Protein AF-A0A1H0CSY0-F1 (afdb_monomer_lite)

Radius of gyration: 18.2 Å; chains: 1; bounding box: 40×40×56 Å

Sequence (145 aa):
MECKGKVSKAGVFIFDDFRDQIIIDRYSSVLESFIGRKQDQMRSKNSEDVITWNCFRTLIQVDPVIWISDLFRRSFGEPIRIEDRKDVQVTLGKSIAPPSGITWREGWSEIDVIVEWPGHVWYIEAKYTSVPFGVCSFDQYRSEK

Structure (mmCIF, N/CA/C/O backbone):
data_AF-A0A1H0CSY0-F1
#
_entry.id   AF-A0A1H0CSY0-F1
#
loop_
_atom_site.group_PDB
_atom_site.id
_atom_site.type_symbol
_atom_site.label_atom_id
_atom_site.label_alt_id
_atom_site.label_comp_id
_atom_site.label_asym_id
_atom_site.label_entity_id
_atom_site.label_seq_id
_atom_site.pdbx_PDB_ins_code
_atom_site.Cartn_x
_atom_site.Cartn_y
_atom_site.Cartn_z
_atom_site.occupancy
_atom_site.B_iso_or_equiv
_atom_site.auth_seq_id
_atom_site.auth_comp_id
_atom_site.auth_asym_id
_atom_site.auth_atom_id
_atom_site.pdbx_PDB_model_num
ATOM 1 N N . MET A 1 1 ? -6.442 -5.302 -24.389 1.00 51.53 1 MET A N 1
ATOM 2 C CA . MET A 1 1 ? -5.396 -4.277 -24.203 1.00 51.53 1 MET A CA 1
ATOM 3 C C . MET A 1 1 ? -4.074 -5.023 -24.205 1.00 51.53 1 MET A C 1
ATOM 5 O O . MET A 1 1 ? -3.905 -5.889 -23.360 1.00 51.53 1 MET A O 1
ATOM 9 N N . GLU A 1 2 ? -3.225 -4.823 -25.211 1.00 57.34 2 GLU A N 1
ATOM 10 C CA . GLU A 1 2 ? -1.906 -5.472 -25.255 1.00 57.34 2 GLU A CA 1
ATOM 11 C C . GLU A 1 2 ? -0.940 -4.678 -24.375 1.00 57.34 2 GLU A C 1
ATOM 13 O O . GLU A 1 2 ? -0.654 -3.517 -24.667 1.00 57.34 2 GLU A O 1
ATOM 18 N N . CYS A 1 3 ? -0.472 -5.276 -23.280 1.00 70.94 3 CYS A N 1
ATOM 19 C CA . CYS A 1 3 ? 0.512 -4.641 -22.407 1.00 70.94 3 CYS A CA 1
ATOM 20 C C . CYS A 1 3 ? 1.895 -4.697 -23.072 1.00 70.94 3 CYS A C 1
ATOM 22 O O . CYS A 1 3 ? 2.365 -5.778 -23.439 1.00 70.94 3 CYS A O 1
ATOM 24 N N . LYS A 1 4 ? 2.547 -3.541 -23.231 1.00 90.25 4 LYS A N 1
ATOM 25 C CA . LYS A 1 4 ? 3.879 -3.431 -23.848 1.00 90.25 4 LYS A CA 1
ATOM 26 C C . LYS A 1 4 ? 4.976 -3.533 -22.791 1.00 90.25 4 LYS A C 1
ATOM 28 O O . LYS A 1 4 ? 4.798 -3.105 -21.650 1.00 90.25 4 LYS A O 1
ATOM 33 N N . GLY A 1 5 ? 6.108 -4.120 -23.162 1.00 91.00 5 GLY A N 1
ATOM 34 C CA . GLY A 1 5 ? 7.234 -4.287 -22.253 1.00 91.00 5 GLY A CA 1
ATOM 35 C C . GLY A 1 5 ? 8.340 -5.170 -22.814 1.00 91.00 5 GLY A C 1
ATOM 36 O O . GLY A 1 5 ? 8.327 -5.573 -23.978 1.00 91.00 5 GLY A O 1
ATOM 37 N N . LYS A 1 6 ? 9.309 -5.487 -21.957 1.00 94.06 6 LYS A N 1
ATOM 38 C CA . LYS A 1 6 ? 10.493 -6.288 -22.287 1.00 94.06 6 LYS A CA 1
ATOM 39 C C . LYS A 1 6 ? 10.772 -7.333 -21.220 1.00 94.06 6 LYS A C 1
ATOM 41 O O . LYS A 1 6 ? 10.559 -7.102 -20.034 1.00 94.06 6 LYS A O 1
ATOM 46 N N . VAL A 1 7 ? 11.318 -8.472 -21.625 1.00 92.56 7 VAL A N 1
ATOM 47 C CA . VAL A 1 7 ? 11.794 -9.490 -20.684 1.00 92.56 7 VAL A CA 1
ATOM 48 C C . VAL A 1 7 ? 13.202 -9.116 -20.219 1.00 92.56 7 VAL A C 1
ATOM 50 O O . VAL A 1 7 ? 14.083 -8.826 -21.029 1.00 92.56 7 VAL A O 1
ATOM 53 N N . SER A 1 8 ? 13.411 -9.070 -18.905 1.00 89.38 8 SER A N 1
ATOM 54 C CA . SER A 1 8 ? 14.721 -8.813 -18.304 1.00 89.38 8 SER A CA 1
ATOM 55 C C . SER A 1 8 ? 15.669 -10.006 -18.481 1.00 89.38 8 SER A C 1
ATOM 57 O O . SER A 1 8 ? 15.245 -11.117 -18.794 1.00 89.38 8 SER A O 1
ATOM 59 N N . LYS A 1 9 ? 16.965 -9.811 -18.202 1.00 88.12 9 LYS A N 1
ATOM 60 C CA . LYS A 1 9 ? 17.964 -10.900 -18.229 1.00 88.12 9 LYS A CA 1
ATOM 61 C C . LYS A 1 9 ? 17.616 -12.066 -17.290 1.00 88.12 9 LYS A C 1
ATOM 63 O O . LYS A 1 9 ? 18.036 -13.185 -17.544 1.00 88.12 9 LYS A O 1
ATOM 68 N N . ALA A 1 10 ? 16.848 -11.800 -16.232 1.00 85.06 10 ALA A N 1
ATOM 69 C CA . ALA A 1 10 ? 16.387 -12.794 -15.264 1.00 85.06 10 ALA A CA 1
ATOM 70 C C . ALA A 1 10 ? 15.052 -13.463 -15.660 1.00 85.06 10 ALA A C 1
ATOM 72 O O . ALA A 1 10 ? 14.462 -14.170 -14.852 1.00 85.06 10 ALA A O 1
ATOM 73 N N . GLY A 1 11 ? 14.529 -13.212 -16.867 1.00 88.31 11 GLY A N 1
ATOM 74 C CA . GLY A 1 11 ? 13.270 -13.799 -17.343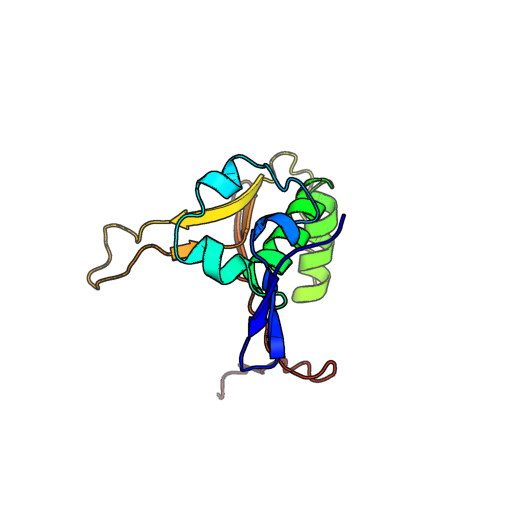 1.00 88.31 11 GLY A CA 1
ATOM 75 C C . GLY A 1 11 ? 11.998 -13.118 -16.823 1.00 88.31 11 GLY A C 1
ATOM 76 O O . GLY A 1 11 ? 10.895 -13.548 -17.149 1.00 88.31 11 GLY A O 1
ATOM 77 N N . VAL A 1 12 ? 12.115 -12.038 -16.044 1.00 87.31 12 VAL A N 1
ATOM 78 C CA . VAL A 1 12 ? 10.957 -11.284 -15.530 1.00 87.31 12 VAL A CA 1
ATOM 79 C C . VAL A 1 12 ? 10.497 -10.262 -16.565 1.00 87.31 12 VAL A C 1
ATOM 81 O O . VAL A 1 12 ? 11.320 -9.488 -17.058 1.00 87.31 12 VAL A O 1
ATOM 84 N N . PHE A 1 13 ? 9.200 -10.241 -16.878 1.00 89.25 13 PHE A N 1
ATOM 85 C CA . PHE A 1 13 ? 8.603 -9.230 -17.753 1.00 89.25 13 PHE A CA 1
ATOM 86 C C . PHE A 1 13 ? 8.557 -7.868 -17.050 1.00 89.25 13 PHE A C 1
ATOM 88 O O . PHE A 1 13 ? 8.092 -7.768 -15.915 1.00 89.25 13 PHE A O 1
ATOM 95 N N . ILE A 1 14 ? 9.045 -6.834 -17.726 1.00 92.38 14 ILE A N 1
ATOM 96 C CA . ILE A 1 14 ? 9.062 -5.448 -17.268 1.00 92.38 14 ILE A CA 1
ATOM 97 C C . ILE A 1 14 ? 8.175 -4.639 -18.209 1.00 92.38 14 ILE A C 1
ATOM 99 O O . ILE A 1 14 ? 8.468 -4.550 -19.402 1.00 92.38 14 ILE A O 1
ATOM 103 N N . PHE A 1 15 ? 7.112 -4.053 -17.675 1.00 92.75 15 PHE A N 1
ATOM 104 C CA . PHE A 1 15 ? 6.167 -3.231 -18.424 1.00 92.75 15 PHE A CA 1
ATOM 105 C C . PHE A 1 15 ? 6.812 -1.908 -18.848 1.00 92.75 15 PHE A C 1
ATOM 107 O O . PHE A 1 15 ? 7.734 -1.422 -18.191 1.00 92.75 15 PHE A O 1
ATOM 114 N N . ASP A 1 16 ? 6.353 -1.307 -19.942 1.00 92.38 16 ASP A N 1
ATOM 115 C CA . ASP A 1 16 ? 6.808 0.031 -20.336 1.00 92.38 16 ASP A CA 1
ATOM 116 C C . ASP A 1 16 ? 6.237 1.110 -19.405 1.00 92.38 16 ASP A C 1
ATOM 118 O O . ASP A 1 16 ? 6.998 1.947 -18.920 1.00 92.38 16 ASP A O 1
ATOM 122 N N . ASP A 1 17 ? 4.946 1.017 -19.073 1.00 90.50 17 ASP A N 1
ATOM 123 C CA . ASP A 1 17 ? 4.268 1.826 -18.053 1.00 90.50 17 ASP A CA 1
ATOM 124 C C . ASP A 1 17 ? 3.879 0.941 -16.858 1.00 90.50 17 ASP A C 1
ATOM 126 O O . ASP A 1 17 ? 3.245 -0.102 -17.022 1.00 90.50 17 ASP A O 1
ATOM 130 N N . PHE A 1 18 ? 4.225 1.355 -15.635 1.00 90.25 18 PHE A N 1
ATOM 131 C CA . PHE A 1 18 ? 3.863 0.618 -14.418 1.00 90.25 18 PHE A CA 1
ATOM 132 C C . PHE A 1 18 ? 2.343 0.490 -14.245 1.00 90.25 18 PHE A C 1
ATOM 134 O O . PHE A 1 18 ? 1.857 -0.484 -13.668 1.00 90.25 18 PHE A O 1
ATOM 141 N N . ARG A 1 19 ? 1.576 1.446 -14.787 1.00 91.00 19 ARG A N 1
ATOM 142 C CA . ARG A 1 19 ? 0.111 1.459 -14.716 1.00 91.00 19 ARG A CA 1
ATOM 143 C C . ARG A 1 19 ? -0.529 0.280 -15.431 1.00 91.00 19 ARG A C 1
ATOM 145 O O . ARG A 1 19 ? -1.692 0.002 -15.163 1.00 91.00 19 ARG A O 1
ATOM 152 N N . ASP A 1 20 ? 0.171 -0.386 -16.349 1.00 91.56 20 ASP A N 1
ATOM 153 C CA . ASP A 1 20 ? -0.324 -1.598 -17.022 1.00 91.56 20 ASP A CA 1
ATOM 154 C C . ASP A 1 20 ? -0.443 -2.802 -16.081 1.00 91.56 20 ASP A C 1
ATOM 156 O O . ASP A 1 20 ? -1.077 -3.794 -16.436 1.0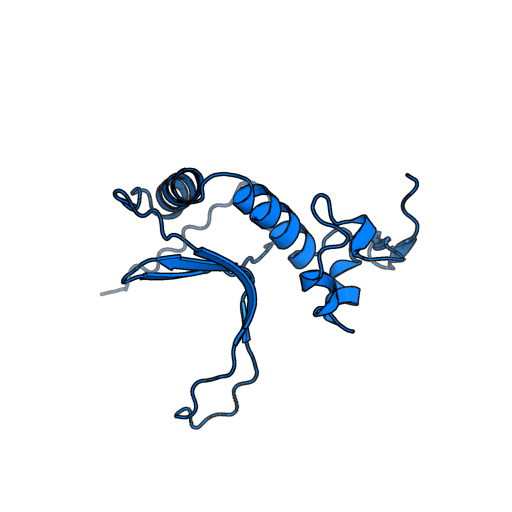0 91.56 20 ASP A O 1
ATOM 160 N N . GLN A 1 21 ? 0.114 -2.707 -14.872 1.00 91.06 21 GLN A N 1
ATOM 161 C CA . GLN A 1 21 ? -0.032 -3.725 -13.834 1.00 91.06 21 GLN A CA 1
ATOM 162 C C . GLN A 1 21 ? -1.104 -3.406 -12.791 1.00 91.06 21 GLN A C 1
ATOM 164 O O . GLN A 1 21 ? -1.420 -4.245 -11.946 1.00 91.06 21 GLN A O 1
ATOM 169 N N . ILE A 1 22 ? -1.638 -2.187 -12.812 1.00 90.94 22 ILE A N 1
ATOM 170 C CA . ILE A 1 22 ? -2.587 -1.713 -11.813 1.00 90.94 22 ILE A CA 1
ATOM 171 C C . ILE A 1 22 ? -3.998 -2.100 -12.251 1.00 90.94 22 ILE A C 1
ATOM 173 O O . ILE A 1 22 ? -4.470 -1.678 -13.306 1.00 90.94 22 ILE A O 1
ATOM 177 N N . ILE A 1 23 ? -4.663 -2.915 -11.432 1.00 89.69 23 ILE A N 1
ATOM 178 C CA . ILE A 1 23 ? -5.983 -3.484 -11.732 1.00 89.69 23 ILE A CA 1
ATOM 179 C C . ILE A 1 23 ? -7.082 -2.445 -11.490 1.00 89.69 23 ILE A C 1
ATOM 181 O O . ILE A 1 23 ? -8.000 -2.320 -12.297 1.00 89.69 23 ILE A O 1
ATOM 185 N N . ILE A 1 24 ? -6.979 -1.689 -10.393 1.00 86.44 24 ILE A N 1
ATOM 186 C CA . ILE A 1 24 ? -7.988 -0.714 -9.956 1.00 86.44 24 ILE A CA 1
ATOM 187 C C . ILE A 1 24 ? -7.334 0.653 -9.773 1.00 86.44 24 ILE 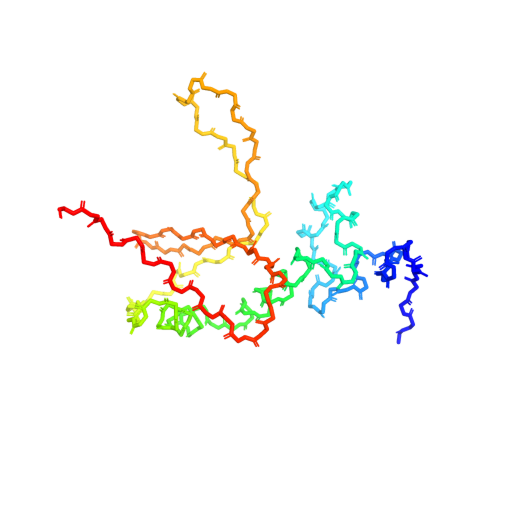A C 1
ATOM 189 O O . ILE A 1 24 ? -6.217 0.756 -9.269 1.00 86.44 24 ILE A O 1
ATOM 193 N N . ASP A 1 25 ? -8.043 1.706 -10.182 1.00 84.81 25 ASP A N 1
ATOM 194 C CA . ASP A 1 25 ? -7.617 3.100 -10.039 1.00 84.81 25 ASP A CA 1
ATOM 195 C C . ASP A 1 25 ? -6.227 3.380 -10.628 1.00 84.81 25 ASP A C 1
ATOM 197 O O . ASP A 1 25 ? -5.414 4.107 -10.058 1.00 84.81 25 ASP A O 1
ATOM 201 N N . ARG A 1 26 ? -5.949 2.827 -11.815 1.00 89.31 26 ARG A N 1
ATOM 202 C CA . ARG A 1 26 ? -4.664 2.991 -12.520 1.00 89.31 26 ARG A CA 1
ATOM 203 C C . ARG A 1 26 ? -4.281 4.440 -12.854 1.00 89.31 26 ARG A C 1
ATOM 205 O O . ARG A 1 26 ? -3.140 4.702 -13.221 1.00 89.31 26 ARG A O 1
ATOM 212 N N . TYR A 1 27 ? -5.232 5.363 -12.732 1.00 88.06 27 TYR A N 1
ATOM 213 C CA . TYR A 1 27 ? -5.053 6.808 -12.892 1.00 88.06 27 TYR A CA 1
ATOM 214 C C . TYR A 1 27 ? -5.321 7.576 -11.585 1.00 88.06 27 TYR A C 1
ATOM 216 O O . TYR A 1 27 ? -5.624 8.763 -11.618 1.00 88.06 27 TYR A O 1
ATOM 224 N N . SER A 1 28 ? -5.251 6.905 -10.430 1.00 83.06 28 SER A N 1
ATOM 225 C CA . SER A 1 28 ? -5.336 7.550 -9.117 1.00 83.06 28 SER A CA 1
ATOM 226 C C . SER A 1 28 ? -4.250 8.614 -8.985 1.00 83.06 28 SER A C 1
ATOM 228 O O . SER A 1 28 ? -3.080 8.317 -9.221 1.00 83.06 28 SER A O 1
ATOM 230 N N . SER A 1 29 ? -4.611 9.810 -8.519 1.00 82.56 29 SER A N 1
ATOM 231 C CA . SER A 1 29 ? -3.660 10.903 -8.261 1.00 82.56 29 SER A CA 1
ATOM 232 C C . SER A 1 29 ? -2.575 10.521 -7.250 1.00 82.56 29 SER A C 1
ATOM 234 O O . SER A 1 29 ? -1.454 11.005 -7.322 1.00 82.56 29 SER A O 1
ATOM 236 N N . VAL A 1 30 ? -2.855 9.577 -6.346 1.00 78.00 30 VAL A N 1
ATOM 237 C CA . VAL A 1 30 ? -1.836 9.021 -5.438 1.00 78.00 30 VAL A CA 1
ATOM 238 C C . VAL A 1 30 ? -0.683 8.370 -6.214 1.00 78.00 30 VAL A C 1
ATOM 240 O O . VAL A 1 30 ? 0.456 8.464 -5.789 1.00 78.00 30 VAL A O 1
ATOM 243 N N . LEU A 1 31 ? -0.931 7.775 -7.385 1.00 81.19 31 LEU A N 1
ATOM 244 C CA . LEU A 1 31 ? 0.137 7.199 -8.211 1.00 81.19 31 LEU A CA 1
ATOM 245 C C . LEU A 1 31 ? 1.024 8.272 -8.861 1.00 81.19 31 LEU A C 1
ATOM 247 O O . LEU A 1 31 ? 2.097 7.951 -9.364 1.00 81.19 31 LEU A O 1
ATOM 251 N N . GLU A 1 32 ? 0.594 9.536 -8.877 1.00 80.38 32 GLU A N 1
ATOM 252 C CA . GLU A 1 32 ? 1.406 10.656 -9.363 1.00 80.38 32 GLU A CA 1
ATOM 253 C C . GLU A 1 32 ? 2.494 11.045 -8.358 1.00 80.38 32 GLU A C 1
ATOM 255 O O . GLU A 1 32 ? 3.539 11.550 -8.764 1.00 80.38 32 GLU A O 1
ATOM 260 N N . SER A 1 33 ? 2.293 10.771 -7.061 1.00 76.62 33 SER A N 1
ATOM 261 C CA . SER A 1 33 ? 3.329 10.990 -6.043 1.00 76.62 33 SER A CA 1
ATOM 262 C C . SER A 1 33 ? 4.450 9.949 -6.122 1.00 76.62 33 SER A C 1
ATOM 264 O O . SER A 1 33 ? 5.557 10.189 -5.636 1.00 76.62 33 SER A O 1
ATOM 266 N N . PHE A 1 34 ? 4.201 8.811 -6.775 1.00 77.62 34 PHE A N 1
ATOM 267 C CA . PHE A 1 34 ? 5.220 7.803 -7.031 1.00 77.62 34 PHE A CA 1
ATOM 268 C C . PHE A 1 34 ? 6.103 8.296 -8.175 1.00 77.62 34 PHE A C 1
ATOM 270 O O . PHE A 1 34 ? 5.680 8.315 -9.327 1.00 77.62 34 PHE A O 1
ATOM 277 N N . ILE A 1 35 ? 7.334 8.711 -7.873 1.00 75.62 35 ILE A N 1
ATOM 278 C CA . ILE A 1 35 ? 8.273 9.276 -8.855 1.00 75.62 35 ILE A CA 1
ATOM 279 C C . ILE A 1 35 ? 9.563 8.448 -8.886 1.00 75.62 35 ILE A C 1
ATOM 281 O O . ILE A 1 35 ? 10.014 7.905 -7.875 1.00 75.62 35 ILE A O 1
ATOM 285 N N . GLY A 1 36 ? 10.175 8.356 -10.069 1.00 82.25 36 GLY A N 1
ATOM 286 C CA . GLY A 1 36 ? 11.506 7.781 -10.257 1.00 82.25 36 GLY A CA 1
ATOM 287 C C . GLY A 1 36 ? 11.563 6.304 -9.879 1.00 82.25 36 GLY A C 1
ATOM 288 O O . GLY A 1 36 ? 10.885 5.473 -10.481 1.00 82.25 36 GLY A O 1
ATOM 289 N N . ARG A 1 37 ? 12.366 5.978 -8.859 1.00 81.19 37 ARG A N 1
ATOM 290 C CA . ARG A 1 37 ? 12.673 4.593 -8.471 1.00 81.19 37 ARG A CA 1
ATOM 291 C C . ARG A 1 37 ? 11.426 3.761 -8.156 1.00 81.19 37 ARG A C 1
ATOM 293 O O . ARG A 1 37 ? 11.410 2.585 -8.510 1.00 81.19 37 ARG A O 1
ATOM 300 N N . LYS A 1 38 ? 10.395 4.356 -7.544 1.00 81.50 38 LYS A N 1
ATOM 301 C CA . LYS A 1 38 ? 9.159 3.637 -7.199 1.00 81.50 38 LYS A CA 1
ATOM 302 C C . LYS A 1 38 ? 8.400 3.201 -8.451 1.00 81.50 38 LYS A C 1
ATOM 304 O O . LYS A 1 38 ? 8.005 2.046 -8.554 1.00 81.50 38 LYS A O 1
ATOM 309 N N . GLN A 1 39 ? 8.287 4.081 -9.451 1.00 87.06 39 GLN A N 1
ATOM 310 C CA . GLN A 1 39 ? 7.686 3.712 -10.736 1.00 87.06 39 GLN A CA 1
ATOM 311 C C . GLN A 1 39 ? 8.464 2.569 -11.387 1.00 87.06 39 GLN A C 1
ATOM 313 O O . GLN A 1 39 ? 7.859 1.600 -11.829 1.00 87.06 39 GLN A O 1
ATOM 318 N N . ASP A 1 40 ? 9.798 2.631 -11.386 1.00 85.44 40 ASP A N 1
ATOM 319 C CA . ASP A 1 40 ? 10.628 1.566 -11.955 1.00 85.44 40 ASP A CA 1
ATOM 320 C C . ASP A 1 40 ? 10.466 0.225 -11.224 1.00 85.44 40 ASP A C 1
ATOM 322 O O . ASP A 1 40 ? 10.365 -0.821 -11.871 1.00 85.44 40 ASP A O 1
ATOM 326 N N . GLN A 1 41 ? 10.373 0.237 -9.892 1.00 85.44 41 GLN A N 1
ATOM 327 C CA . GLN A 1 41 ? 10.078 -0.959 -9.094 1.00 85.44 41 GLN A CA 1
ATOM 328 C C . GLN A 1 41 ? 8.703 -1.535 -9.439 1.00 85.44 41 GLN A C 1
ATOM 330 O O . GLN A 1 41 ? 8.561 -2.749 -9.601 1.00 85.44 41 GLN A O 1
ATOM 335 N N . MET A 1 42 ? 7.712 -0.667 -9.638 1.00 89.31 42 MET A N 1
ATOM 336 C CA . MET A 1 42 ? 6.349 -1.028 -10.018 1.00 89.31 42 MET A CA 1
ATOM 337 C C . MET A 1 42 ? 6.192 -1.455 -11.478 1.00 89.31 42 MET A C 1
ATOM 339 O O . MET A 1 42 ? 5.096 -1.835 -11.870 1.00 89.31 42 MET A O 1
ATOM 343 N N . ARG A 1 43 ? 7.240 -1.429 -12.311 1.00 91.50 43 ARG A N 1
ATOM 344 C CA . ARG A 1 43 ? 7.202 -1.958 -13.692 1.00 91.50 43 ARG A CA 1
ATOM 345 C C . ARG A 1 43 ? 7.526 -3.440 -13.784 1.00 91.50 43 ARG A C 1
ATOM 347 O O . ARG A 1 43 ? 7.314 -4.041 -14.831 1.00 91.50 43 ARG A O 1
ATOM 354 N N . SER A 1 44 ? 8.072 -4.041 -12.734 1.00 90.00 44 SER A N 1
ATOM 355 C CA . SER A 1 44 ? 8.349 -5.477 -12.715 1.00 90.00 44 SER A CA 1
ATOM 356 C C . SER A 1 44 ? 7.062 -6.277 -12.542 1.00 90.00 44 SER A C 1
ATOM 358 O O . SER A 1 44 ? 6.296 -5.975 -11.632 1.00 90.00 44 SER A O 1
ATOM 360 N N . LYS A 1 45 ? 6.850 -7.335 -13.339 1.00 86.44 45 LYS A N 1
ATOM 361 C CA . LYS A 1 45 ? 5.703 -8.254 -13.182 1.00 86.44 45 LYS A CA 1
ATOM 362 C C . LYS A 1 45 ? 5.580 -8.849 -11.777 1.00 86.44 45 LYS A C 1
ATOM 364 O O . LYS A 1 45 ? 4.485 -9.161 -11.327 1.00 86.44 45 LYS A O 1
ATOM 369 N N . ASN A 1 46 ? 6.710 -8.997 -11.094 1.00 85.88 46 ASN A N 1
ATOM 370 C CA . ASN A 1 46 ? 6.775 -9.542 -9.741 1.00 85.88 46 ASN A CA 1
ATOM 371 C C . ASN A 1 46 ? 6.945 -8.428 -8.698 1.00 85.88 46 ASN A C 1
ATOM 373 O O . ASN A 1 46 ? 7.545 -8.655 -7.652 1.00 85.88 46 ASN A O 1
ATOM 377 N N . SER A 1 47 ? 6.522 -7.203 -9.017 1.00 87.56 47 SER A N 1
ATOM 378 C CA . SER A 1 47 ? 6.621 -6.082 -8.092 1.00 87.56 47 SER A CA 1
ATOM 379 C C . SER A 1 47 ? 5.694 -6.301 -6.903 1.00 87.56 47 SER A C 1
ATOM 381 O O . SER A 1 47 ? 4.474 -6.357 -7.051 1.00 87.56 47 SER A O 1
ATOM 383 N N . GLU A 1 48 ? 6.295 -6.401 -5.725 1.00 86.31 48 GLU A N 1
ATOM 384 C CA . GLU A 1 48 ? 5.589 -6.430 -4.450 1.00 86.31 48 GLU A CA 1
ATOM 385 C C . GLU A 1 48 ? 4.693 -5.199 -4.281 1.00 86.31 48 GLU A C 1
ATOM 387 O O . GLU A 1 48 ? 3.504 -5.350 -4.018 1.00 86.31 48 GLU A O 1
ATOM 392 N N . ASP A 1 49 ? 5.226 -4.005 -4.548 1.00 86.06 49 ASP A N 1
ATOM 393 C CA . ASP A 1 49 ? 4.492 -2.741 -4.441 1.00 86.06 49 ASP A CA 1
ATOM 394 C C . ASP A 1 49 ? 3.178 -2.764 -5.240 1.00 86.06 49 ASP A C 1
ATOM 396 O O . ASP A 1 49 ? 2.139 -2.296 -4.779 1.00 86.06 49 ASP A O 1
ATOM 400 N N . VAL A 1 50 ? 3.205 -3.346 -6.444 1.00 89.75 50 VAL A N 1
ATOM 401 C CA . VAL A 1 50 ? 2.022 -3.483 -7.308 1.00 89.75 50 VAL A CA 1
ATOM 402 C C . VAL A 1 50 ? 1.013 -4.465 -6.725 1.00 89.75 50 VAL A C 1
ATOM 404 O O . VAL A 1 50 ? -0.190 -4.206 -6.775 1.00 89.75 50 VAL A O 1
ATOM 407 N N . ILE A 1 51 ? 1.475 -5.600 -6.195 1.00 89.00 51 ILE A N 1
ATOM 408 C CA . ILE A 1 51 ? 0.602 -6.610 -5.585 1.00 89.00 51 ILE A CA 1
ATOM 409 C C . ILE A 1 51 ? -0.085 -6.015 -4.356 1.00 89.00 51 ILE 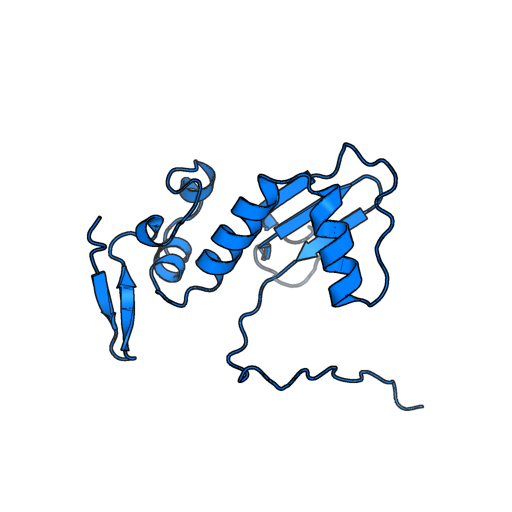A C 1
ATOM 411 O O . ILE A 1 51 ? -1.309 -6.096 -4.242 1.00 89.00 51 ILE A O 1
ATOM 415 N N . THR A 1 52 ? 0.687 -5.372 -3.483 1.00 89.06 52 THR A N 1
ATOM 416 C CA . THR A 1 52 ? 0.195 -4.693 -2.283 1.00 89.06 52 THR A CA 1
ATOM 417 C C . THR A 1 52 ? -0.808 -3.610 -2.650 1.00 89.06 52 THR A C 1
ATOM 419 O O . THR A 1 52 ? -1.923 -3.601 -2.125 1.00 89.06 52 THR A O 1
ATOM 422 N N . TRP A 1 53 ? -0.477 -2.766 -3.632 1.00 89.50 53 TRP A N 1
ATOM 423 C CA . TRP A 1 53 ? -1.388 -1.749 -4.146 1.00 89.50 53 TRP A CA 1
ATOM 424 C C . TRP A 1 53 ? -2.704 -2.357 -4.634 1.00 89.50 53 TRP A C 1
ATOM 426 O O . TRP A 1 53 ? -3.773 -1.974 -4.167 1.00 89.50 53 TRP A O 1
ATOM 436 N N . ASN A 1 54 ? -2.648 -3.335 -5.540 1.00 91.19 54 ASN A N 1
ATOM 437 C CA . ASN A 1 54 ? -3.844 -3.962 -6.100 1.00 91.19 54 ASN A CA 1
ATOM 438 C C . ASN A 1 54 ? -4.704 -4.633 -5.020 1.00 91.19 54 ASN A C 1
ATOM 440 O O . ASN A 1 54 ? -5.928 -4.497 -5.047 1.00 91.19 54 ASN A O 1
ATOM 444 N N . CYS A 1 55 ? -4.081 -5.317 -4.059 1.00 91.00 55 CYS A N 1
ATOM 445 C CA . CYS A 1 55 ? -4.773 -5.963 -2.950 1.00 91.00 55 CYS A CA 1
ATOM 446 C C . CYS A 1 55 ? -5.517 -4.933 -2.091 1.00 91.00 55 CYS A C 1
ATOM 448 O O . CYS A 1 55 ? -6.746 -4.965 -1.996 1.00 91.00 55 CYS A O 1
ATOM 450 N N . PHE A 1 56 ? -4.797 -3.968 -1.519 1.00 91.81 56 PHE A N 1
ATOM 451 C CA . PHE A 1 56 ? -5.392 -3.050 -0.555 1.00 91.81 56 PHE A CA 1
ATOM 452 C C . PHE A 1 56 ? -6.275 -1.984 -1.202 1.00 91.81 56 PHE A C 1
ATOM 454 O O . PHE A 1 56 ? -7.279 -1.607 -0.606 1.00 91.81 56 PHE A O 1
ATOM 461 N N . ARG A 1 57 ? -6.008 -1.555 -2.444 1.00 91.62 57 ARG A N 1
ATOM 462 C CA . ARG A 1 57 ? -6.966 -0.712 -3.182 1.00 91.62 57 ARG A CA 1
ATOM 463 C C . ARG A 1 57 ? -8.287 -1.421 -3.409 1.00 91.62 57 ARG A C 1
ATOM 465 O O . ARG A 1 57 ? -9.321 -0.773 -3.307 1.00 91.62 57 ARG A O 1
ATOM 472 N N . THR A 1 58 ? -8.262 -2.724 -3.686 1.00 92.12 58 THR A N 1
ATOM 473 C CA . THR A 1 58 ? -9.488 -3.521 -3.806 1.00 92.12 58 THR A CA 1
ATOM 474 C C . THR A 1 58 ? -10.201 -3.615 -2.461 1.00 92.12 58 THR A C 1
ATOM 476 O O . THR A 1 58 ? -11.405 -3.388 -2.394 1.00 92.12 58 THR A O 1
ATOM 479 N N . LEU A 1 59 ? -9.465 -3.891 -1.380 1.00 91.69 59 LEU A N 1
ATOM 480 C CA . LEU A 1 59 ? -10.038 -3.994 -0.035 1.00 91.69 59 LEU A CA 1
ATOM 481 C C . LEU A 1 59 ? -10.664 -2.681 0.446 1.00 91.69 59 LEU A C 1
ATOM 483 O O . LEU A 1 59 ? -11.709 -2.722 1.080 1.00 91.69 59 LEU A O 1
ATOM 487 N N . ILE A 1 60 ? -10.094 -1.522 0.104 1.00 91.25 60 ILE A N 1
ATOM 488 C CA . ILE A 1 60 ? -10.659 -0.205 0.453 1.00 91.25 60 ILE A CA 1
ATOM 489 C C . ILE A 1 60 ? -12.036 0.036 -0.193 1.00 91.25 60 ILE A C 1
ATOM 491 O O . ILE A 1 60 ? -12.825 0.812 0.338 1.00 91.25 60 ILE A O 1
ATOM 495 N N . GLN A 1 61 ? -12.357 -0.630 -1.308 1.00 89.88 61 GLN A N 1
ATOM 496 C CA . GLN A 1 61 ? -13.691 -0.545 -1.926 1.00 89.88 61 GLN A CA 1
ATOM 497 C C . GLN A 1 61 ? -14.763 -1.313 -1.132 1.00 89.88 61 GLN A C 1
ATOM 499 O O . GLN A 1 61 ? -15.955 -1.178 -1.406 1.00 89.88 61 GLN A O 1
ATOM 504 N N . VAL A 1 62 ? -14.351 -2.137 -0.166 1.00 90.38 62 VAL A N 1
ATOM 505 C CA . VAL A 1 62 ? -15.214 -2.870 0.764 1.00 90.38 62 VAL A CA 1
ATOM 506 C C . VAL A 1 62 ? -15.104 -2.210 2.136 1.00 90.38 62 VAL A C 1
ATOM 508 O O . VAL A 1 62 ? -14.054 -1.676 2.485 1.00 90.38 62 VAL A O 1
ATOM 511 N N . ASP A 1 63 ? -16.175 -2.264 2.930 1.00 88.25 63 ASP A N 1
ATOM 512 C CA . ASP A 1 63 ? -16.158 -1.762 4.307 1.00 88.25 63 ASP A CA 1
ATOM 513 C C . ASP A 1 63 ? -14.942 -2.328 5.081 1.00 88.25 63 ASP A C 1
ATOM 515 O O . ASP A 1 63 ? -14.845 -3.554 5.254 1.00 88.25 63 ASP A O 1
ATOM 519 N N . PRO A 1 64 ? -14.014 -1.463 5.546 1.00 89.56 64 PRO A N 1
ATOM 520 C CA . PRO A 1 64 ? -12.828 -1.880 6.282 1.00 89.56 64 PRO A CA 1
ATOM 521 C C . PRO A 1 64 ? -13.116 -2.740 7.505 1.00 89.56 64 PRO A C 1
ATOM 523 O O . PRO A 1 64 ? -12.365 -3.675 7.788 1.00 89.56 64 PRO A O 1
ATOM 526 N N . VAL A 1 65 ? -14.230 -2.491 8.196 1.00 86.44 65 VAL A N 1
ATOM 527 C CA . VAL A 1 65 ? -14.618 -3.248 9.392 1.00 86.44 65 VAL A CA 1
ATOM 528 C C . VAL A 1 65 ? -14.745 -4.742 9.077 1.00 86.44 65 VAL A C 1
ATOM 530 O O . VAL A 1 65 ? -14.359 -5.583 9.892 1.00 86.44 65 VAL A O 1
ATOM 533 N N . ILE A 1 66 ? -15.219 -5.083 7.873 1.00 86.38 66 ILE A N 1
ATOM 534 C CA . ILE A 1 66 ? -15.434 -6.468 7.445 1.00 86.38 66 ILE A CA 1
ATOM 535 C C . ILE A 1 66 ? -14.098 -7.188 7.246 1.00 86.38 66 ILE A C 1
ATOM 537 O O . ILE A 1 66 ? -13.868 -8.250 7.829 1.00 86.38 66 ILE A O 1
ATOM 541 N N . TRP A 1 67 ? -13.210 -6.641 6.411 1.00 90.06 67 TRP A N 1
ATOM 542 C CA . TRP A 1 67 ? -12.000 -7.365 6.020 1.00 90.06 67 TRP A CA 1
ATOM 543 C C . TRP A 1 67 ? -10.880 -7.272 7.054 1.00 90.06 67 TRP A C 1
ATOM 545 O O . TRP A 1 67 ? -10.092 -8.210 7.158 1.00 90.06 67 TRP A O 1
ATOM 555 N N . ILE A 1 68 ? -10.813 -6.206 7.860 1.00 88.62 68 ILE A N 1
ATOM 556 C CA . ILE A 1 68 ? -9.800 -6.104 8.918 1.00 88.62 68 ILE A CA 1
ATOM 557 C C . ILE A 1 68 ? -10.067 -7.158 9.992 1.00 88.62 68 ILE A C 1
ATOM 559 O O . ILE A 1 68 ? -9.140 -7.844 10.415 1.00 88.62 68 ILE A O 1
ATOM 563 N N . SER A 1 69 ? -11.323 -7.353 10.407 1.00 85.12 69 SER A N 1
ATOM 564 C CA . SER A 1 69 ? -11.640 -8.384 11.403 1.00 85.12 69 SER A CA 1
ATOM 565 C C . SER A 1 69 ? -11.200 -9.779 10.933 1.00 85.12 69 SER A C 1
ATOM 567 O O . SER A 1 69 ? -10.575 -10.522 11.696 1.00 85.12 69 SER A O 1
ATOM 569 N N . ASP A 1 70 ? -11.434 -10.107 9.654 1.00 87.12 70 ASP A N 1
ATOM 570 C CA . ASP A 1 70 ? -10.972 -11.369 9.065 1.00 87.12 70 ASP A CA 1
ATOM 571 C C . ASP A 1 70 ? -9.441 -11.448 8.966 1.00 87.12 70 ASP A C 1
ATOM 573 O O . ASP A 1 70 ? -8.860 -12.478 9.313 1.00 87.12 70 ASP A O 1
ATOM 577 N N . LEU A 1 71 ? -8.779 -10.361 8.553 1.00 87.31 71 LEU A N 1
ATOM 578 C CA . LEU A 1 71 ? -7.320 -10.274 8.482 1.00 87.31 71 LEU A CA 1
ATOM 579 C C . LEU A 1 71 ? -6.683 -10.575 9.844 1.00 87.31 71 LEU A C 1
ATOM 581 O O . LEU A 1 71 ? -5.795 -11.418 9.938 1.00 87.31 71 LEU A O 1
ATOM 585 N N . PHE A 1 72 ? -7.160 -9.934 10.910 1.00 85.56 72 PHE A N 1
ATOM 586 C CA . PHE A 1 72 ? -6.625 -10.136 12.256 1.00 85.56 72 PHE A CA 1
ATOM 587 C C . PHE A 1 72 ? -6.894 -11.536 12.787 1.00 85.56 72 PHE A C 1
ATOM 589 O O . PHE A 1 72 ? -5.981 -12.175 13.309 1.00 85.56 72 PHE A O 1
ATOM 596 N N . ARG A 1 73 ? -8.109 -12.050 12.578 1.00 86.50 73 ARG A N 1
ATOM 597 C CA . ARG A 1 73 ? -8.450 -13.422 12.952 1.00 86.50 73 ARG A CA 1
ATOM 598 C C . ARG A 1 73 ? -7.510 -14.435 12.300 1.00 86.50 73 ARG A C 1
ATOM 600 O O . ARG A 1 73 ? -7.058 -15.358 12.969 1.00 86.50 73 ARG A O 1
ATOM 607 N N . ARG A 1 74 ? -7.205 -14.277 11.009 1.00 87.50 74 ARG A N 1
ATOM 608 C CA . ARG A 1 74 ? -6.299 -15.187 10.286 1.00 87.50 74 ARG A CA 1
ATOM 609 C C . ARG A 1 74 ? -4.846 -15.046 10.724 1.00 87.50 74 ARG A C 1
ATOM 611 O O . ARG A 1 74 ? -4.150 -16.052 10.790 1.00 87.50 74 ARG A O 1
ATOM 618 N N . SER A 1 75 ? -4.401 -13.826 11.009 1.00 85.38 75 SER A N 1
ATOM 619 C CA . SER A 1 75 ? -3.006 -13.547 11.366 1.00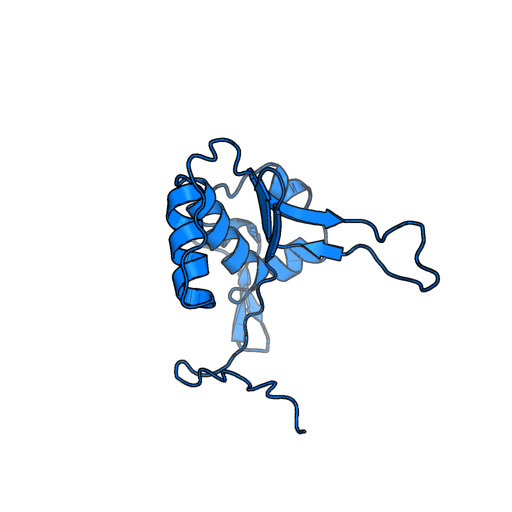 85.38 75 SER A CA 1
ATOM 620 C C . SER A 1 75 ? -2.673 -13.909 12.814 1.00 85.38 75 SER A C 1
ATOM 622 O O . SER A 1 75 ? -1.581 -14.397 13.085 1.00 85.38 75 SER A O 1
ATOM 624 N N . PHE A 1 76 ? -3.604 -13.684 13.745 1.00 85.00 76 PHE A N 1
ATOM 625 C CA . PHE A 1 76 ? -3.350 -13.781 15.188 1.00 85.00 76 PHE A CA 1
ATOM 626 C C . PHE A 1 76 ? -4.227 -14.811 15.910 1.00 85.00 76 PHE A C 1
ATOM 628 O O . PHE A 1 76 ? -4.084 -14.992 17.115 1.00 85.00 76 PHE A O 1
ATOM 635 N N . GLY A 1 77 ? -5.140 -15.483 15.204 1.00 83.38 77 GLY A N 1
ATOM 636 C CA . GLY A 1 77 ? -6.053 -16.479 15.775 1.00 83.38 77 GLY A CA 1
ATOM 637 C C . GLY A 1 77 ? -7.267 -15.893 16.500 1.00 83.38 77 GLY A C 1
ATOM 638 O O . GLY A 1 77 ? -8.250 -16.600 16.692 1.00 83.38 77 GLY A O 1
ATOM 639 N N . GLU A 1 78 ? -7.249 -14.601 16.830 1.00 75.50 78 GLU A N 1
ATOM 640 C CA . GLU A 1 78 ? -8.341 -13.903 17.506 1.00 75.50 78 GLU A CA 1
ATOM 641 C C . GLU A 1 78 ? -8.815 -12.716 16.657 1.00 75.50 78 GLU A C 1
ATOM 643 O O . GLU A 1 78 ? -7.990 -11.933 16.171 1.00 75.50 78 GLU A O 1
ATOM 648 N N . PRO A 1 79 ? -10.131 -12.545 16.443 1.00 71.88 79 PRO A N 1
ATOM 649 C CA . PRO A 1 79 ? -10.632 -11.358 15.773 1.00 71.88 79 PRO A CA 1
ATOM 650 C C . PRO A 1 79 ? -10.396 -10.135 16.663 1.00 71.88 79 PRO A C 1
ATOM 652 O O . PRO A 1 79 ? -10.783 -10.119 17.834 1.00 71.88 79 PRO A O 1
ATOM 655 N N . ILE A 1 80 ? -9.842 -9.062 16.095 1.00 74.12 80 ILE A N 1
ATOM 656 C CA . ILE A 1 80 ? -9.984 -7.757 16.739 1.00 74.12 80 ILE A CA 1
ATOM 657 C C . ILE A 1 80 ? -11.456 -7.378 16.663 1.00 74.12 80 ILE A C 1
ATOM 659 O O . ILE A 1 80 ? -12.068 -7.366 15.589 1.00 74.12 80 ILE A O 1
ATOM 663 N N . ARG A 1 81 ? -12.022 -7.056 17.825 1.00 69.00 81 ARG A N 1
ATOM 664 C CA . ARG A 1 81 ? -13.350 -6.470 17.894 1.00 69.00 81 ARG A CA 1
ATOM 665 C C . ARG A 1 81 ? -13.262 -5.005 17.493 1.00 69.00 81 ARG A C 1
ATOM 667 O O . ARG A 1 81 ? -12.982 -4.127 18.305 1.00 69.00 81 ARG A O 1
ATOM 674 N N . ILE A 1 82 ? -13.494 -4.754 16.214 1.00 67.94 82 ILE A N 1
ATOM 675 C CA . ILE A 1 82 ? -13.769 -3.417 15.696 1.00 67.94 82 ILE A CA 1
ATOM 676 C C . ILE A 1 82 ? -15.251 -3.151 15.991 1.00 67.94 82 ILE A C 1
ATOM 678 O O . ILE A 1 82 ? -16.093 -3.212 15.105 1.00 67.94 82 ILE A O 1
ATOM 682 N N . GLU A 1 83 ? -15.603 -3.002 17.270 1.00 61.44 83 GLU A N 1
ATOM 683 C CA . GLU A 1 83 ? -16.995 -2.756 17.671 1.00 61.44 83 GLU A CA 1
ATOM 684 C C . GLU A 1 83 ? -17.404 -1.361 17.161 1.00 61.44 83 GLU A C 1
ATOM 686 O O . GLU A 1 83 ? -16.790 -0.368 17.542 1.00 61.44 83 GLU A O 1
ATOM 691 N N . ASP A 1 84 ? -18.388 -1.296 16.256 1.00 56.59 84 ASP A N 1
ATOM 692 C CA . ASP A 1 84 ? -19.097 -0.087 15.785 1.00 56.59 84 ASP A CA 1
ATOM 693 C C . ASP A 1 84 ? -18.256 1.109 15.288 1.00 56.59 84 ASP A C 1
ATOM 695 O O . ASP A 1 84 ? -18.737 2.247 15.219 1.00 56.59 84 ASP A O 1
ATOM 699 N N . ARG A 1 85 ? -17.004 0.887 14.879 1.00 63.41 85 ARG A N 1
ATOM 700 C CA . ARG A 1 85 ? -16.106 1.980 14.471 1.00 63.41 85 ARG A CA 1
ATOM 701 C C . ARG A 1 85 ? -16.361 2.394 13.028 1.00 63.41 85 ARG A C 1
ATOM 703 O O . ARG A 1 85 ? -15.784 1.852 12.093 1.00 63.41 85 ARG A O 1
ATOM 710 N N . LYS A 1 86 ? -17.231 3.390 12.852 1.00 66.56 86 LYS A N 1
ATOM 711 C CA . LYS A 1 86 ? -17.504 4.037 11.553 1.00 66.56 8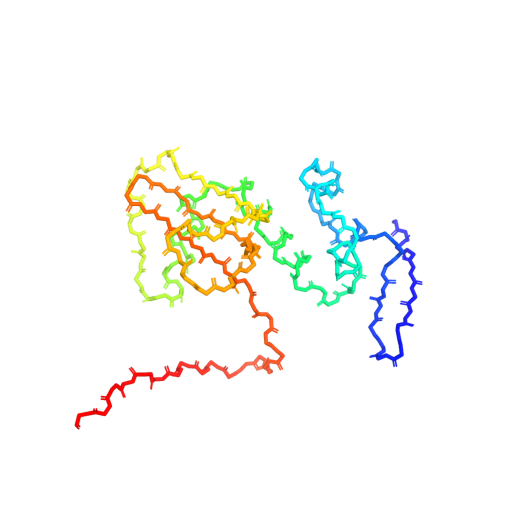6 LYS A CA 1
ATOM 712 C C . LYS A 1 86 ? -16.341 4.886 11.027 1.00 66.56 86 LYS A C 1
ATOM 714 O O . LYS A 1 86 ? -16.443 5.461 9.950 1.00 66.56 86 LYS A O 1
ATOM 719 N N . ASP A 1 87 ? -15.269 5.004 11.795 1.00 85.00 87 ASP A N 1
ATOM 720 C CA . ASP A 1 87 ? -14.138 5.891 11.560 1.00 85.00 87 ASP A CA 1
ATOM 721 C C . ASP A 1 87 ? -12.825 5.140 11.315 1.00 85.00 87 ASP A C 1
ATOM 723 O O . ASP A 1 87 ? -11.747 5.699 11.508 1.00 85.00 87 ASP A O 1
ATOM 727 N N . VAL A 1 88 ? -12.909 3.890 10.847 1.00 89.75 88 VAL A N 1
ATOM 728 C CA . VAL A 1 88 ? -11.733 3.186 10.335 1.00 89.75 88 VAL A CA 1
ATOM 729 C C . VAL A 1 88 ? -11.249 3.863 9.055 1.00 89.75 88 VAL A C 1
ATOM 731 O O . VAL A 1 88 ? -11.977 3.960 8.066 1.00 89.75 88 VAL A O 1
ATOM 734 N N . GLN A 1 89 ? -9.996 4.305 9.065 1.00 92.00 89 GLN A N 1
ATOM 735 C CA . GLN A 1 89 ? -9.320 4.905 7.923 1.00 92.00 89 GLN A CA 1
ATOM 736 C C . GLN A 1 89 ? -8.204 3.992 7.440 1.00 92.00 89 GLN A C 1
ATOM 738 O O . GLN A 1 89 ? -7.475 3.400 8.234 1.00 92.00 89 GLN A O 1
ATOM 743 N N . VAL A 1 90 ? -8.069 3.891 6.120 1.00 92.69 90 VAL A N 1
ATOM 744 C CA . VAL A 1 90 ? -7.028 3.093 5.475 1.00 92.69 90 VAL A CA 1
ATOM 745 C C . VAL A 1 90 ? -6.273 3.998 4.513 1.00 92.69 90 VAL A C 1
ATOM 747 O O . VAL A 1 90 ? -6.852 4.518 3.560 1.00 92.69 90 VAL A O 1
ATOM 750 N N . THR A 1 91 ? -4.983 4.194 4.768 1.00 92.12 91 THR A N 1
ATOM 751 C CA . THR A 1 91 ? -4.089 5.002 3.929 1.00 92.12 91 THR A CA 1
ATOM 752 C C . THR A 1 91 ? -3.051 4.098 3.280 1.00 92.12 91 THR A C 1
ATOM 754 O O . THR A 1 91 ? -2.470 3.261 3.962 1.00 92.12 91 THR A O 1
ATOM 757 N N . LEU A 1 92 ? -2.792 4.274 1.982 1.00 89.50 92 LEU A N 1
ATOM 758 C CA . LEU A 1 92 ? -1.783 3.498 1.250 1.00 89.50 92 LEU A CA 1
ATOM 759 C C . LEU A 1 92 ? -0.597 4.359 0.828 1.00 89.50 92 LEU A C 1
ATOM 761 O O . LEU A 1 92 ? -0.793 5.514 0.444 1.00 89.50 92 LEU A O 1
ATOM 765 N N . GLY A 1 93 ? 0.600 3.767 0.831 1.00 85.06 93 GLY A N 1
ATOM 766 C CA . GLY A 1 93 ? 1.815 4.352 0.258 1.00 85.06 93 GLY A CA 1
ATOM 767 C C . GLY A 1 93 ? 2.187 5.697 0.880 1.00 85.06 93 GLY A C 1
ATOM 768 O O . GLY A 1 93 ? 2.429 6.670 0.164 1.00 85.06 93 GLY A O 1
ATOM 769 N N . LYS A 1 94 ? 2.170 5.788 2.215 1.00 87.38 94 LYS A N 1
ATOM 770 C CA . LYS A 1 94 ? 2.465 7.035 2.933 1.00 87.38 94 LYS A CA 1
ATOM 771 C C . LYS A 1 94 ? 3.932 7.070 3.336 1.00 87.38 94 LYS A C 1
ATOM 773 O O . LYS A 1 94 ? 4.406 6.184 4.040 1.00 87.38 94 LYS A O 1
ATOM 778 N N . SER A 1 95 ? 4.635 8.135 2.962 1.00 86.69 95 SER A N 1
ATOM 779 C CA . SER A 1 95 ? 5.970 8.415 3.492 1.00 86.69 95 SER A CA 1
ATOM 780 C C . SER A 1 95 ? 5.876 9.195 4.803 1.00 86.69 95 SER A C 1
ATOM 782 O O . SER A 1 95 ? 5.200 10.224 4.879 1.00 86.69 95 SER A O 1
ATOM 784 N N . ILE A 1 96 ? 6.566 8.715 5.832 1.00 88.19 96 ILE A N 1
ATOM 785 C CA . ILE A 1 96 ? 6.598 9.306 7.170 1.00 88.19 96 ILE A CA 1
ATOM 786 C C . ILE A 1 96 ? 8.041 9.700 7.496 1.00 88.19 96 ILE A C 1
ATOM 788 O O . ILE A 1 96 ? 8.977 8.924 7.295 1.00 88.19 96 ILE A O 1
ATOM 792 N N . ALA A 1 97 ? 8.220 10.929 7.978 1.00 88.94 97 ALA A N 1
ATOM 793 C CA . ALA A 1 97 ? 9.509 11.416 8.449 1.00 88.94 97 ALA A CA 1
ATOM 794 C C . ALA A 1 97 ? 9.849 10.810 9.823 1.00 88.94 97 ALA A C 1
ATOM 796 O O . ALA A 1 97 ? 8.943 10.592 10.635 1.00 88.94 97 ALA A O 1
ATOM 797 N N . PRO A 1 98 ? 11.137 10.580 10.122 1.00 87.88 98 PRO A N 1
ATOM 798 C CA . PRO A 1 98 ? 11.539 10.078 11.426 1.00 87.88 98 PRO A CA 1
ATOM 799 C C . PRO A 1 98 ? 11.183 11.090 12.531 1.00 87.88 98 PRO A C 1
ATOM 801 O O . PRO A 1 98 ? 11.233 12.305 12.296 1.00 87.88 98 PRO A O 1
ATOM 804 N N . PRO A 1 99 ? 10.839 10.626 13.747 1.00 87.62 99 PRO A N 1
ATOM 805 C CA . PRO A 1 99 ? 10.627 11.504 14.890 1.00 87.62 99 PRO A CA 1
ATOM 806 C C . PRO A 1 99 ? 11.814 12.446 15.126 1.00 87.62 99 PRO A C 1
ATOM 808 O O . PRO A 1 99 ? 12.973 12.033 15.126 1.00 87.62 99 PRO A O 1
ATOM 811 N N . SER A 1 100 ? 11.525 13.719 15.397 1.00 85.19 100 SER A N 1
ATOM 812 C CA . SER A 1 100 ? 12.540 14.774 15.546 1.00 85.19 100 SER A CA 1
ATOM 813 C C . SER A 1 100 ? 13.503 14.581 16.727 1.00 85.19 100 SER A C 1
ATOM 815 O O . SER A 1 100 ? 14.520 15.265 16.797 1.00 85.19 100 SER A O 1
ATOM 817 N N . GLY A 1 101 ? 13.197 13.668 17.654 1.00 84.19 101 GLY A N 1
ATOM 818 C CA . GLY A 1 101 ? 14.006 13.382 18.843 1.00 84.19 101 GLY A CA 1
ATOM 819 C C . GLY A 1 101 ? 15.059 12.282 18.673 1.00 84.19 101 GLY A C 1
ATOM 820 O O . GLY A 1 101 ? 15.750 11.967 19.640 1.00 84.19 101 GLY A O 1
ATOM 821 N N . ILE A 1 102 ? 15.172 11.668 17.493 1.00 85.06 102 ILE A N 1
ATOM 822 C CA . ILE A 1 102 ? 16.089 10.546 17.265 1.00 85.06 102 ILE A CA 1
ATOM 823 C C . ILE A 1 102 ? 17.497 11.066 16.943 1.00 85.06 102 ILE A C 1
ATOM 825 O O . ILE A 1 102 ? 17.674 11.975 16.136 1.00 85.06 102 ILE A O 1
ATOM 829 N N . THR A 1 103 ? 18.517 10.492 17.588 1.00 83.88 103 THR A N 1
ATOM 830 C CA . THR A 1 103 ? 19.916 10.950 17.487 1.00 83.88 103 THR A CA 1
ATOM 831 C C . THR A 1 103 ? 20.707 10.305 16.347 1.00 83.88 103 THR A C 1
ATOM 833 O O . THR A 1 103 ? 21.775 10.805 15.991 1.00 83.88 103 THR A O 1
ATOM 836 N N . TRP A 1 104 ? 20.212 9.213 15.757 1.00 85.31 104 TRP A N 1
ATOM 837 C CA . TRP A 1 104 ? 20.810 8.592 14.573 1.00 85.31 104 TRP A CA 1
ATOM 838 C C . TRP A 1 104 ? 20.167 9.096 13.279 1.00 85.31 104 TRP A C 1
ATOM 840 O O . TRP A 1 104 ? 19.037 9.579 13.259 1.00 85.31 104 TRP A O 1
ATOM 850 N N . ARG A 1 105 ? 20.905 8.975 12.169 1.00 79.88 105 ARG A N 1
ATOM 851 C CA . ARG A 1 105 ? 20.402 9.329 10.836 1.00 79.88 105 ARG A CA 1
ATOM 852 C C . ARG A 1 105 ? 19.439 8.257 10.344 1.00 79.88 105 ARG A C 1
ATOM 854 O O . ARG A 1 105 ? 19.864 7.269 9.754 1.00 79.88 105 ARG A O 1
ATOM 861 N N . GLU A 1 106 ? 18.157 8.480 10.579 1.00 82.06 106 GLU A N 1
ATOM 862 C CA . GLU A 1 106 ? 17.074 7.729 9.955 1.00 82.06 106 GLU A CA 1
ATOM 863 C C . GLU A 1 106 ? 16.544 8.499 8.736 1.00 82.06 106 GLU A C 1
ATOM 865 O O . GLU A 1 106 ? 16.489 9.731 8.737 1.00 82.06 106 GLU A O 1
ATOM 870 N N . GLY A 1 107 ? 16.248 7.780 7.653 1.00 85.31 107 GLY A N 1
ATOM 871 C CA . GLY A 1 107 ? 15.632 8.351 6.456 1.00 85.31 107 GLY A CA 1
ATOM 872 C C . GLY A 1 107 ? 14.113 8.441 6.591 1.00 85.31 107 GLY A C 1
ATOM 873 O O . GLY A 1 107 ? 13.548 8.112 7.626 1.00 85.31 107 GLY A O 1
ATOM 874 N N . TRP A 1 108 ? 13.443 8.867 5.522 1.00 86.69 108 TRP A N 1
ATOM 875 C CA . TRP A 1 108 ? 11.992 8.715 5.429 1.00 86.69 108 TRP A CA 1
ATOM 876 C C . TRP A 1 108 ? 11.633 7.235 5.297 1.00 86.69 108 TRP A C 1
ATOM 878 O O . TRP A 1 108 ? 12.273 6.519 4.524 1.00 86.69 108 TRP A O 1
ATOM 888 N N . SER A 1 109 ? 10.588 6.816 6.004 1.00 86.50 109 SER A N 1
ATOM 889 C CA . SER A 1 109 ? 10.034 5.467 5.912 1.00 86.50 109 SER A CA 1
ATOM 890 C C . SER A 1 109 ? 8.795 5.495 5.033 1.00 86.50 109 SER A C 1
ATOM 892 O O . SER A 1 109 ? 7.875 6.278 5.268 1.00 86.50 109 SER A O 1
ATOM 894 N N . GLU A 1 110 ? 8.779 4.667 3.995 1.00 86.31 110 GLU A N 1
ATOM 895 C CA . GLU A 1 110 ? 7.576 4.404 3.214 1.00 86.31 110 GLU A CA 1
ATOM 896 C C . GLU A 1 110 ? 6.798 3.287 3.906 1.00 86.31 110 GLU A C 1
ATOM 898 O O . GLU A 1 110 ? 7.379 2.253 4.213 1.00 86.31 110 GLU A O 1
ATOM 903 N N . ILE A 1 111 ? 5.519 3.525 4.188 1.00 89.19 111 ILE A N 1
ATOM 904 C CA . ILE A 1 111 ? 4.622 2.526 4.760 1.00 89.19 111 ILE A CA 1
ATOM 905 C C . ILE A 1 111 ? 3.594 2.137 3.705 1.00 89.19 111 ILE A C 1
ATOM 907 O O . ILE A 1 111 ? 2.866 3.000 3.195 1.00 89.19 111 ILE A O 1
ATOM 911 N N . ASP A 1 112 ? 3.512 0.840 3.415 1.00 89.06 112 ASP A N 1
ATOM 912 C CA . ASP A 1 112 ? 2.596 0.300 2.412 1.00 89.06 112 ASP A CA 1
ATOM 913 C C . ASP A 1 112 ? 1.128 0.564 2.762 1.00 89.06 112 ASP A C 1
ATOM 915 O O . ASP A 1 112 ? 0.370 1.080 1.934 1.00 89.06 112 ASP A O 1
ATOM 919 N N . VAL A 1 113 ? 0.724 0.225 3.992 1.00 92.06 113 VAL A N 1
ATOM 920 C CA . VAL A 1 113 ? -0.652 0.379 4.477 1.00 92.06 113 VAL A CA 1
ATOM 921 C C . VAL A 1 113 ? -0.659 0.862 5.917 1.00 92.06 113 VAL A C 1
ATOM 923 O O . VAL A 1 113 ? 0.034 0.333 6.786 1.00 92.06 113 VAL A O 1
ATOM 926 N N . ILE A 1 114 ? -1.520 1.832 6.180 1.00 93.81 114 ILE A N 1
ATOM 927 C CA . ILE A 1 114 ? -1.824 2.330 7.512 1.00 93.81 114 ILE A CA 1
ATOM 928 C C . ILE A 1 114 ? -3.312 2.118 7.752 1.00 93.81 114 ILE A C 1
ATOM 930 O O . ILE A 1 114 ? -4.127 2.536 6.932 1.00 93.81 114 ILE A O 1
ATOM 934 N N . VAL A 1 115 ? -3.656 1.479 8.866 1.00 92.81 115 VAL A N 1
ATOM 935 C CA . VAL A 1 115 ? -5.038 1.303 9.317 1.00 92.81 115 VAL A CA 1
ATOM 936 C C . VAL A 1 115 ? -5.207 2.000 10.662 1.00 92.81 115 VAL A C 1
ATOM 938 O O . VAL A 1 115 ? -4.507 1.685 11.624 1.00 92.81 115 VAL A O 1
ATOM 941 N N . GLU A 1 116 ? -6.133 2.951 10.728 1.00 92.62 116 GLU A N 1
ATOM 942 C CA . GLU A 1 116 ? -6.310 3.860 11.863 1.00 92.62 116 GLU A CA 1
ATOM 943 C C . GLU A 1 116 ? -7.760 3.877 12.339 1.00 92.62 116 GLU A C 1
ATOM 945 O O . GLU A 1 116 ? -8.688 3.882 11.535 1.00 92.62 116 GLU A O 1
ATOM 950 N N . TRP A 1 117 ? -7.947 3.910 13.658 1.00 89.88 117 TRP A N 1
ATOM 951 C CA . TRP A 1 117 ? -9.214 4.218 14.328 1.00 89.88 117 TRP A CA 1
ATOM 952 C C . TRP A 1 117 ? -8.917 4.741 15.746 1.00 89.88 117 TRP A C 1
ATOM 954 O O . TRP A 1 117 ? -7.772 4.654 16.200 1.00 89.88 117 TRP A O 1
ATOM 964 N N . PRO A 1 118 ? -9.886 5.298 16.499 1.00 86.94 118 PRO A N 1
ATOM 965 C CA . PRO A 1 118 ? -9.577 5.928 17.777 1.00 86.94 118 PRO A CA 1
ATOM 966 C C . PRO A 1 118 ? -8.913 4.959 18.756 1.00 86.94 118 PRO A C 1
ATOM 968 O O . PRO A 1 118 ? -9.489 3.934 19.127 1.00 86.94 118 PRO A O 1
ATOM 971 N N . GLY A 1 119 ? -7.703 5.322 19.182 1.00 85.88 119 GLY A N 1
ATOM 972 C CA . GLY A 1 119 ? -6.876 4.542 20.101 1.00 85.88 119 GLY A CA 1
ATOM 973 C C . GLY A 1 119 ? -5.962 3.508 19.440 1.00 85.88 119 GLY A C 1
ATOM 974 O O . GLY A 1 119 ? -5.230 2.837 20.162 1.00 85.88 119 GLY A O 1
ATOM 975 N N . HIS A 1 120 ? -5.971 3.366 18.109 1.00 87.06 120 HIS A N 1
ATOM 976 C CA . HIS A 1 120 ? -5.204 2.331 17.417 1.00 87.06 120 HIS A CA 1
ATOM 977 C C . HIS A 1 120 ? -4.637 2.808 16.077 1.00 87.06 120 HIS A C 1
ATOM 979 O O . HIS A 1 120 ? -5.328 3.422 15.266 1.00 87.06 120 HIS A O 1
ATOM 985 N N . VAL A 1 121 ? -3.377 2.449 15.832 1.00 90.88 121 VAL A N 1
ATOM 986 C CA . VAL A 1 121 ? -2.689 2.642 14.555 1.00 90.88 121 VAL A CA 1
ATOM 987 C C . VAL A 1 121 ? -1.958 1.348 14.230 1.00 90.88 121 VAL A C 1
ATOM 989 O O . VAL A 1 121 ? -1.185 0.853 15.051 1.00 90.88 121 VAL A O 1
ATOM 992 N N . TRP A 1 122 ? -2.204 0.806 13.043 1.00 90.56 122 TRP A N 1
ATOM 993 C CA . TRP A 1 122 ? -1.522 -0.375 12.530 1.00 90.56 122 TRP A CA 1
ATOM 994 C C . TRP A 1 122 ? -0.778 -0.027 11.252 1.00 90.56 122 TRP A C 1
ATOM 996 O O . TRP A 1 122 ? -1.370 0.480 10.301 1.00 90.56 122 TRP A O 1
ATOM 1006 N N . TYR A 1 123 ? 0.512 -0.342 11.234 1.00 92.81 123 TYR A N 1
ATOM 1007 C CA . TYR A 1 123 ? 1.343 -0.294 10.041 1.00 92.81 123 TYR A CA 1
ATOM 1008 C C . TYR A 1 123 ? 1.476 -1.712 9.497 1.00 92.81 123 TYR A C 1
ATOM 1010 O O . TYR A 1 123 ? 1.903 -2.612 10.222 1.00 92.81 123 TYR A O 1
ATOM 1018 N N . ILE A 1 124 ? 1.083 -1.918 8.244 1.00 90.00 124 ILE A N 1
ATOM 1019 C CA . ILE A 1 124 ? 1.259 -3.191 7.548 1.00 90.00 124 ILE A CA 1
ATOM 1020 C C . ILE A 1 124 ? 2.296 -2.950 6.465 1.00 90.00 124 ILE A C 1
ATOM 1022 O O . ILE A 1 124 ? 2.094 -2.112 5.591 1.00 90.00 124 ILE A O 1
ATOM 1026 N N . GLU A 1 125 ? 3.382 -3.704 6.547 1.00 87.81 125 GLU A N 1
ATOM 1027 C CA . GLU A 1 125 ? 4.424 -3.757 5.534 1.00 87.81 125 GLU A CA 1
ATOM 1028 C C . GLU A 1 125 ? 4.308 -5.105 4.831 1.00 87.81 125 GLU A C 1
ATOM 1030 O O . GLU A 1 125 ? 4.401 -6.158 5.474 1.00 87.81 125 GLU A O 1
ATOM 1035 N N . ALA A 1 126 ? 4.079 -5.093 3.523 1.00 80.69 126 ALA A N 1
ATOM 1036 C CA . ALA A 1 126 ? 4.113 -6.321 2.757 1.00 80.69 126 ALA A CA 1
ATOM 1037 C C . ALA A 1 126 ? 5.575 -6.730 2.551 1.00 80.69 126 ALA A C 1
ATOM 1039 O O . ALA A 1 126 ? 6.456 -5.901 2.288 1.00 80.69 126 ALA A O 1
ATOM 1040 N N . LYS A 1 127 ? 5.840 -8.028 2.728 1.00 81.50 127 LYS A N 1
ATOM 1041 C CA . LYS A 1 127 ? 7.101 -8.653 2.325 1.00 81.50 127 LYS A CA 1
ATOM 1042 C C . LYS A 1 127 ? 6.795 -9.935 1.563 1.00 81.50 127 LYS A C 1
ATOM 1044 O O . LYS A 1 127 ? 6.344 -10.921 2.145 1.00 81.50 127 LYS A O 1
ATOM 1049 N N . TYR A 1 128 ? 7.064 -9.940 0.264 1.00 69.62 128 TYR A N 1
ATOM 1050 C CA . TYR A 1 128 ? 6.931 -11.120 -0.572 1.00 69.62 128 TYR A CA 1
ATOM 1051 C C . TYR A 1 128 ? 8.183 -11.976 -0.412 1.00 69.62 128 TYR A C 1
ATOM 1053 O O . TYR A 1 128 ? 9.225 -11.735 -1.025 1.00 69.62 128 TYR A O 1
ATOM 1061 N N . THR A 1 129 ? 8.095 -12.996 0.433 1.00 58.28 129 THR A N 1
ATOM 1062 C CA . THR A 1 129 ? 9.125 -14.027 0.508 1.00 58.28 129 THR A CA 1
ATOM 1063 C C . THR A 1 129 ? 8.855 -15.071 -0.574 1.00 58.28 129 THR A C 1
ATOM 1065 O O . THR A 1 129 ? 7.742 -15.562 -0.747 1.00 58.28 129 THR A O 1
ATOM 1068 N N . SER A 1 130 ? 9.888 -15.449 -1.325 1.00 48.94 130 SER A N 1
ATOM 1069 C CA . SER A 1 130 ? 9.830 -16.544 -2.300 1.00 48.94 130 SER A CA 1
ATOM 1070 C C . SER A 1 130 ? 9.829 -17.925 -1.627 1.00 48.94 130 SER A C 1
ATOM 1072 O O . SER A 1 130 ? 10.480 -18.848 -2.122 1.00 48.94 130 SER A O 1
ATOM 1074 N N . VAL A 1 131 ? 9.179 -18.081 -0.471 1.00 49.09 131 VAL A N 1
ATOM 1075 C CA . VAL A 1 131 ? 9.045 -19.406 0.139 1.00 49.09 131 VAL A CA 1
ATOM 1076 C C . VAL A 1 131 ? 8.027 -20.207 -0.671 1.00 49.09 131 VAL A C 1
ATOM 1078 O O . VAL A 1 131 ? 6.966 -19.683 -1.020 1.00 49.09 131 VAL A O 1
ATOM 1081 N N . PRO A 1 132 ? 8.334 -21.466 -1.024 1.00 40.75 132 PRO A N 1
ATOM 1082 C CA . PRO A 1 132 ? 7.364 -22.321 -1.686 1.00 40.75 132 PRO A CA 1
ATOM 1083 C C . PRO A 1 132 ? 6.114 -22.424 -0.807 1.00 40.75 132 PRO A C 1
ATOM 1085 O O . PRO A 1 132 ? 6.217 -22.627 0.404 1.00 40.75 132 PRO A O 1
ATOM 1088 N N . PHE A 1 133 ? 4.941 -22.264 -1.427 1.00 35.22 133 PHE A N 1
ATOM 1089 C CA . PHE A 1 133 ? 3.632 -22.516 -0.821 1.00 35.22 133 PHE A CA 1
ATOM 1090 C C . PHE A 1 133 ? 3.700 -23.823 -0.006 1.00 35.22 133 PHE A C 1
ATOM 1092 O O . PHE A 1 133 ? 3.782 -24.902 -0.590 1.00 35.22 133 PHE A O 1
ATOM 1099 N N . GLY A 1 134 ? 3.736 -23.730 1.330 1.00 38.62 134 GLY A N 1
ATOM 1100 C CA . GLY A 1 134 ? 3.809 -24.907 2.205 1.00 38.62 134 GLY A CA 1
ATOM 1101 C C . GLY A 1 134 ? 4.683 -24.807 3.458 1.00 38.62 134 GLY A C 1
ATOM 1102 O O . GLY A 1 134 ? 4.554 -25.677 4.314 1.00 38.62 134 GLY A O 1
ATOM 1103 N N . VAL A 1 135 ? 5.522 -23.780 3.631 1.00 34.66 135 VAL A N 1
ATOM 1104 C CA . VAL A 1 135 ? 6.292 -23.617 4.882 1.00 34.66 135 VAL A CA 1
ATOM 1105 C C . VAL A 1 135 ? 5.799 -22.392 5.640 1.00 34.66 135 VAL A C 1
ATOM 1107 O O . VAL A 1 135 ? 6.285 -21.281 5.471 1.00 34.66 135 VAL A O 1
ATOM 1110 N N . CYS A 1 136 ? 4.789 -22.606 6.476 1.00 34.38 136 CYS A N 1
ATOM 1111 C CA . CYS A 1 136 ? 4.432 -21.670 7.529 1.00 34.38 136 CYS A CA 1
ATOM 1112 C C . CYS A 1 136 ? 5.523 -21.778 8.611 1.00 34.38 136 CYS A C 1
ATOM 1114 O O . CYS A 1 136 ? 5.409 -22.631 9.490 1.00 34.38 136 CYS A O 1
ATOM 1116 N N . SER A 1 137 ? 6.608 -20.989 8.546 1.00 34.00 137 SER A N 1
ATOM 1117 C CA . SER A 1 137 ? 7.479 -20.842 9.722 1.00 34.00 137 SER A CA 1
ATOM 1118 C C . SER A 1 137 ? 6.804 -19.864 10.677 1.00 34.00 137 SER A C 1
ATOM 1120 O O . SER A 1 137 ? 6.920 -18.645 10.601 1.00 34.00 137 SER A O 1
ATOM 1122 N N . PHE A 1 138 ? 6.008 -20.433 11.575 1.00 36.19 138 PHE A N 1
ATOM 1123 C CA . PHE A 1 138 ? 5.706 -19.791 12.841 1.00 36.19 138 PHE A CA 1
ATOM 1124 C C . PHE A 1 138 ? 7.012 -19.843 13.641 1.00 36.19 138 PHE A C 1
ATOM 1126 O O . PHE A 1 138 ? 7.239 -20.785 14.399 1.00 36.19 138 PHE A O 1
ATOM 1133 N N . ASP A 1 139 ? 7.931 -18.908 13.382 1.00 36.91 139 ASP A N 1
ATOM 1134 C CA . ASP A 1 139 ? 9.176 -18.846 14.138 1.00 36.91 139 ASP A CA 1
ATOM 1135 C C . ASP A 1 139 ? 8.837 -18.496 15.587 1.00 36.91 139 ASP A C 1
ATOM 1137 O O . ASP A 1 139 ? 8.465 -17.378 15.950 1.00 36.91 139 ASP A O 1
ATOM 1141 N N . GLN A 1 140 ? 8.910 -19.541 16.410 1.00 35.75 140 GLN A N 1
ATOM 1142 C CA . GLN A 1 140 ? 8.823 -19.509 17.852 1.00 35.75 140 GLN A CA 1
ATOM 1143 C C . GLN A 1 140 ? 9.952 -18.634 18.398 1.00 35.75 140 GLN A C 1
ATOM 1145 O O . GLN A 1 140 ? 11.014 -19.131 18.757 1.00 35.75 140 GLN A O 1
ATOM 1150 N N . TYR A 1 141 ? 9.687 -17.348 18.607 1.00 38.16 141 TYR A N 1
ATOM 1151 C CA . TYR A 1 141 ? 10.340 -16.626 19.697 1.00 38.16 141 TYR A CA 1
ATOM 1152 C C . TYR A 1 141 ? 9.682 -17.049 21.020 1.00 38.16 141 TYR A C 1
ATOM 1154 O O . TYR A 1 141 ? 8.967 -16.294 21.675 1.00 38.16 141 TYR A O 1
ATOM 1162 N N . ARG A 1 142 ? 9.894 -18.312 21.412 1.00 35.75 142 ARG A N 1
ATOM 1163 C CA . ARG A 1 142 ? 9.808 -18.694 22.822 1.00 35.75 142 ARG A CA 1
ATOM 1164 C C . ARG A 1 142 ? 11.167 -18.390 23.423 1.00 35.75 142 ARG A C 1
ATOM 1166 O O . ARG A 1 142 ? 12.144 -19.065 23.130 1.00 35.75 142 ARG A O 1
ATOM 1173 N N . SER A 1 143 ? 11.193 -17.341 24.236 1.00 38.84 143 SER A N 1
ATOM 1174 C CA . SER A 1 143 ? 12.295 -17.011 25.127 1.00 38.84 143 SER A CA 1
ATOM 1175 C C . SER A 1 143 ? 12.756 -18.267 25.865 1.00 38.84 143 SER A C 1
ATOM 1177 O O . SER A 1 143 ? 11.969 -18.864 26.606 1.00 38.84 143 SER A O 1
ATOM 1179 N N . GLU A 1 144 ? 14.014 -18.644 25.676 1.00 38.84 144 GLU A N 1
ATOM 1180 C CA . GLU A 1 144 ? 14.700 -19.538 26.597 1.00 38.84 144 GLU A CA 1
ATOM 1181 C C . GLU A 1 144 ? 14.720 -18.865 27.980 1.00 38.84 144 GLU A C 1
ATOM 1183 O O . GLU A 1 144 ? 15.145 -17.716 28.134 1.00 38.84 144 GLU A O 1
ATOM 1188 N N . LYS A 1 145 ? 14.171 -19.571 28.966 1.00 35.22 145 LYS A N 1
ATOM 1189 C CA . LYS A 1 145 ? 14.464 -19.406 30.388 1.00 35.22 145 LYS A CA 1
ATOM 1190 C C . LYS A 1 145 ? 15.179 -20.663 30.844 1.00 35.22 145 LYS A C 1
ATOM 1192 O O . LYS A 1 145 ? 14.752 -21.746 30.384 1.00 35.22 145 LYS A O 1
#

pLDDT: mean 80.0, std 16.68, range [34.0, 94.06]

Secondary structure (DSSP, 8-state):
----EEE-TTS-EEESSGGGG-SS-TT-GGGGS--THHHHHTTBTT-HHHHHHHHHHHHHTS-HHHHHHHHHHHHHSS-----S-TT-EEEEEEEEPPPTT--S---PEEEEEEEEETTEEEEE--------TT-----------

Foldseek 3Di:
DDFDFDQDPVRWTFTPWLLVLAPPPSVPVVVVVQDDPSRRLSRTPPRPLRVLRNVVVVVVVPDVQVVQQVVCCVPPVHGDCPDPFPPWDKDAFDWDADPPPDPDDDGIDTFGMWIDTVPDIDTDDDDDDPDPPPDPPPPDPPDDD